Protein AF-A0A6J5KJZ9-F1 (afdb_monomer_lite)

Sequence (125 aa):
MSGTRITDQQVRLYMNKRKHHPQEVAAAKAGISVRSARRIERDATLPSQKPRRSWRTRPDPFADVWDSEIVPLLRNAPHLMGITILRKLQEDHPERYPDSMRRTLERRIHQWRALEGPSQEIFFP

Secondary structure (DSSP, 8-state):
-PPPPPPHHHHHHHHHHHTTS-HHHHHHHTT--HHHHHHHHH----GGGSPP--S-SS--TTHHHIIIIIHHHHHH-TT--HHHHHHHHHHHSTTTS-GGGHHHHHHHHHHHHHHHSPPPP----

pLDDT: mean 89.51, std 10.08, range [44.28, 97.56]

Structure (mmCIF, N/CA/C/O backbone):
data_AF-A0A6J5KJZ9-F1
#
_entry.id   AF-A0A6J5KJZ9-F1
#
loop_
_atom_site.group_PDB
_atom_site.id
_atom_site.type_symbol
_atom_site.label_atom_id
_atom_site.label_alt_id
_atom_site.label_comp_id
_atom_site.label_asym_id
_atom_site.label_entity_id
_atom_site.label_seq_id
_atom_site.pdbx_PDB_ins_code
_atom_site.Cartn_x
_atom_site.Cartn_y
_atom_site.Cartn_z
_atom_site.occupancy
_atom_site.B_iso_or_equiv
_atom_site.auth_seq_id
_atom_site.auth_comp_id
_atom_site.auth_asym_id
_atom_site.auth_atom_id
_atom_site.pdbx_PDB_model_num
ATOM 1 N N . MET A 1 1 ? 18.890 2.370 -3.490 1.00 44.28 1 MET A N 1
ATOM 2 C CA . MET A 1 1 ? 17.773 3.082 -4.153 1.00 44.28 1 MET A CA 1
ATOM 3 C C . MET A 1 1 ? 17.154 2.162 -5.195 1.00 44.28 1 MET A C 1
ATOM 5 O O . MET A 1 1 ? 17.907 1.514 -5.913 1.00 44.28 1 MET A O 1
ATOM 9 N N . SER A 1 2 ? 15.825 2.028 -5.256 1.00 55.50 2 SER A N 1
ATOM 10 C CA . SER A 1 2 ? 15.180 1.256 -6.328 1.00 55.50 2 SER A CA 1
ATOM 11 C C . SER A 1 2 ? 15.375 1.982 -7.656 1.00 55.50 2 SER A C 1
ATOM 13 O O . SER A 1 2 ? 14.995 3.144 -7.769 1.00 55.50 2 SER A O 1
ATOM 15 N N . GLY A 1 3 ? 15.973 1.308 -8.639 1.00 66.56 3 GLY A N 1
ATOM 16 C CA . GLY A 1 3 ? 16.155 1.863 -9.980 1.00 66.56 3 GLY A CA 1
ATOM 17 C C . GLY A 1 3 ? 14.823 2.141 -10.681 1.00 66.56 3 GLY A C 1
ATOM 18 O O . GLY A 1 3 ? 13.801 1.521 -10.367 1.00 66.56 3 GLY A O 1
ATOM 19 N N . THR A 1 4 ? 14.848 3.060 -11.646 1.00 79.62 4 THR A N 1
ATOM 20 C CA . THR A 1 4 ? 13.708 3.383 -12.512 1.00 79.62 4 THR A CA 1
ATOM 21 C C . THR A 1 4 ? 13.159 2.118 -13.173 1.00 79.62 4 THR A C 1
ATOM 23 O O . THR A 1 4 ? 13.918 1.237 -13.591 1.00 79.62 4 THR A O 1
ATOM 26 N N . ARG A 1 5 ? 11.827 1.997 -13.254 1.00 86.69 5 ARG A N 1
ATOM 27 C CA . ARG A 1 5 ? 11.191 0.858 -13.929 1.00 86.69 5 ARG A CA 1
ATOM 28 C C . ARG A 1 5 ? 11.540 0.865 -15.414 1.00 86.69 5 ARG A C 1
ATOM 30 O O . ARG A 1 5 ? 11.510 1.911 -16.050 1.00 86.69 5 ARG A O 1
ATOM 37 N N . ILE A 1 6 ? 11.800 -0.324 -15.953 1.00 91.06 6 ILE A N 1
ATOM 38 C CA . ILE A 1 6 ? 12.041 -0.508 -17.385 1.00 91.06 6 ILE A CA 1
ATOM 39 C C . ILE A 1 6 ? 10.737 -0.283 -18.142 1.00 91.06 6 ILE A C 1
ATOM 41 O O . ILE A 1 6 ? 9.715 -0.880 -17.797 1.00 91.06 6 ILE A O 1
ATOM 45 N N . THR A 1 7 ? 10.790 0.559 -19.168 1.00 94.00 7 THR A N 1
ATOM 46 C CA . THR A 1 7 ? 9.640 0.885 -20.014 1.00 94.00 7 THR A CA 1
ATOM 47 C C . THR A 1 7 ? 9.557 -0.027 -21.235 1.00 94.00 7 THR A C 1
ATOM 49 O O . THR A 1 7 ? 10.550 -0.611 -21.675 1.00 94.00 7 THR A O 1
ATOM 52 N N . ASP A 1 8 ? 8.377 -0.107 -21.846 1.00 94.75 8 ASP A N 1
ATOM 53 C CA . ASP A 1 8 ? 8.180 -0.811 -23.117 1.00 94.75 8 ASP A CA 1
ATOM 54 C C . ASP A 1 8 ? 9.109 -0.296 -24.219 1.00 94.75 8 ASP A C 1
ATOM 56 O O . ASP A 1 8 ? 9.626 -1.076 -25.018 1.00 94.75 8 ASP A O 1
ATOM 60 N N . GLN A 1 9 ? 9.350 1.018 -24.252 1.00 95.31 9 GLN A N 1
ATOM 61 C CA . GLN A 1 9 ? 10.252 1.641 -25.215 1.00 95.31 9 GLN A CA 1
ATOM 62 C C . GLN A 1 9 ? 11.680 1.119 -25.049 1.00 95.31 9 GLN A C 1
ATOM 64 O O . GLN A 1 9 ? 12.312 0.763 -26.043 1.00 95.31 9 GLN A O 1
ATOM 69 N N . GLN A 1 10 ? 12.173 1.017 -23.811 1.00 95.31 10 GLN A N 1
ATOM 70 C CA . GLN A 1 10 ? 13.498 0.461 -23.535 1.00 95.31 10 GLN A CA 1
ATOM 71 C C . GLN A 1 10 ? 13.588 -1.010 -23.948 1.00 95.31 10 GLN A C 1
ATOM 73 O O . GLN A 1 10 ? 14.596 -1.417 -24.521 1.00 95.31 10 GLN A O 1
ATOM 78 N N . VAL A 1 11 ? 12.529 -1.798 -23.731 1.00 95.94 11 VAL A N 1
ATOM 79 C CA . VAL A 1 11 ? 12.480 -3.198 -24.182 1.00 95.94 11 VAL A CA 1
ATOM 80 C C . VAL A 1 11 ? 12.524 -3.294 -25.706 1.00 95.94 11 VAL A C 1
ATOM 82 O O . VAL A 1 11 ? 13.334 -4.044 -26.247 1.00 95.94 11 VAL A O 1
ATOM 85 N N . ARG A 1 12 ? 11.715 -2.506 -26.422 1.00 95.88 12 ARG A N 1
ATOM 86 C CA . ARG A 1 12 ? 11.711 -2.489 -27.896 1.00 95.88 12 ARG A CA 1
ATOM 87 C C . ARG A 1 12 ? 13.056 -2.035 -28.461 1.00 95.88 12 ARG A C 1
ATOM 89 O O . ARG A 1 12 ? 13.574 -2.662 -29.385 1.00 95.88 12 ARG A O 1
ATOM 96 N N . LEU A 1 13 ? 13.638 -0.982 -27.886 1.00 96.62 13 LEU A N 1
ATOM 97 C CA . LEU A 1 13 ? 14.959 -0.481 -28.261 1.00 96.62 13 LEU A CA 1
ATOM 98 C C . LEU A 1 13 ? 16.032 -1.552 -28.043 1.00 96.62 13 LEU A C 1
ATOM 100 O O . LEU A 1 13 ? 16.825 -1.815 -28.945 1.00 96.62 13 LEU A O 1
ATOM 104 N N . TYR A 1 14 ? 16.019 -2.214 -26.885 1.00 96.62 14 TYR A N 1
ATOM 105 C CA . TYR A 1 14 ? 16.917 -3.323 -26.586 1.00 96.62 14 TYR A CA 1
ATOM 106 C C . TYR A 1 14 ? 16.783 -4.456 -27.611 1.00 96.62 14 TYR A C 1
ATOM 108 O O . TYR A 1 14 ? 17.787 -4.852 -28.199 1.00 96.62 14 TYR A O 1
ATOM 116 N N . MET A 1 15 ? 15.560 -4.921 -27.893 1.00 95.38 15 MET A N 1
ATOM 117 C CA . MET A 1 15 ? 15.319 -5.992 -28.868 1.00 95.38 15 MET A CA 1
ATOM 118 C C . MET A 1 15 ? 15.790 -5.614 -30.276 1.00 95.38 15 MET A C 1
ATOM 120 O O . MET A 1 15 ? 16.343 -6.451 -30.986 1.00 95.38 15 MET A O 1
ATOM 124 N N . ASN A 1 16 ? 15.632 -4.350 -30.680 1.00 96.19 16 ASN A N 1
ATOM 125 C CA . ASN A 1 16 ? 16.166 -3.855 -31.948 1.00 96.19 16 ASN A CA 1
ATOM 126 C C . ASN A 1 16 ? 17.705 -3.889 -31.972 1.00 96.19 16 ASN A C 1
ATOM 128 O O . ASN A 1 16 ? 18.292 -4.427 -32.909 1.00 96.19 16 ASN A O 1
ATOM 132 N N . LYS A 1 17 ? 18.368 -3.374 -30.927 1.00 97.12 17 LYS A N 1
ATOM 133 C CA . LYS A 1 17 ? 19.838 -3.354 -30.842 1.00 97.12 17 LYS A CA 1
ATOM 134 C C . LYS A 1 17 ? 20.440 -4.750 -30.711 1.00 97.12 17 LYS A C 1
ATOM 136 O O . LYS A 1 17 ? 21.515 -4.997 -31.255 1.00 97.12 17 LYS A O 1
ATOM 141 N N . ARG A 1 18 ? 19.748 -5.673 -30.042 1.00 96.19 18 ARG A N 1
ATOM 142 C CA . ARG A 1 18 ? 20.212 -7.042 -29.797 1.00 96.19 18 ARG A CA 1
ATOM 143 C C . ARG A 1 18 ? 20.410 -7.861 -31.077 1.00 96.19 18 ARG A C 1
ATOM 145 O O . ARG A 1 18 ? 21.227 -8.779 -31.060 1.00 96.19 18 ARG A O 1
ATOM 152 N N . LYS A 1 19 ? 19.737 -7.497 -32.179 1.00 95.81 19 LYS A N 1
ATOM 153 C CA . LYS A 1 19 ? 19.902 -8.116 -33.510 1.00 95.81 19 LYS A CA 1
ATOM 154 C C . LYS A 1 19 ? 21.306 -7.947 -34.098 1.00 95.81 19 LYS A C 1
ATOM 156 O O . LYS A 1 19 ? 21.739 -8.790 -34.871 1.00 95.81 19 LYS A O 1
ATOM 161 N N . HIS A 1 20 ? 22.002 -6.868 -33.738 1.00 96.44 20 HIS A N 1
ATOM 162 C CA . HIS A 1 20 ? 23.276 -6.479 -34.359 1.00 96.44 20 HIS A CA 1
ATOM 163 C C . HIS A 1 20 ? 24.416 -6.298 -33.349 1.00 96.44 20 HIS A C 1
ATOM 165 O O . HIS A 1 20 ? 25.547 -6.008 -33.733 1.00 96.44 20 HIS A O 1
ATOM 171 N N . HIS A 1 21 ? 24.131 -6.421 -32.051 1.00 96.62 21 HIS A N 1
ATOM 172 C CA . HIS A 1 21 ? 25.091 -6.152 -30.987 1.00 96.62 21 HIS A CA 1
ATOM 173 C C . HIS A 1 21 ? 25.062 -7.238 -29.907 1.00 96.62 21 HIS A C 1
ATOM 175 O O . HIS A 1 21 ? 24.00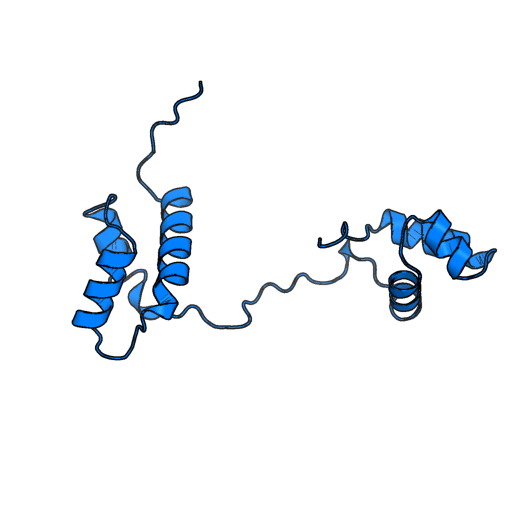0 -7.821 -29.649 1.00 96.62 21 HIS A O 1
ATOM 181 N N . PRO A 1 22 ? 26.200 -7.476 -29.224 1.00 97.12 22 PRO A N 1
ATOM 182 C CA . PRO A 1 22 ? 26.229 -8.346 -28.058 1.00 97.12 22 PRO A CA 1
ATOM 183 C C . PRO A 1 22 ? 25.332 -7.786 -26.948 1.00 97.12 22 PRO A C 1
ATOM 185 O O . PRO A 1 22 ? 25.062 -6.583 -26.881 1.00 97.12 22 PRO A O 1
ATOM 188 N N . GLN A 1 23 ? 24.871 -8.675 -26.066 1.00 96.12 23 GLN A N 1
ATOM 189 C CA . GLN A 1 23 ? 23.888 -8.366 -25.024 1.00 96.12 23 GLN A CA 1
ATOM 190 C C . GLN A 1 23 ? 24.280 -7.151 -24.175 1.00 96.12 23 GLN A C 1
ATOM 192 O O . GLN A 1 23 ? 23.431 -6.303 -23.910 1.00 96.12 23 GLN A O 1
ATOM 197 N N . GLU A 1 24 ? 25.548 -7.050 -23.774 1.00 97.25 24 GLU A N 1
ATOM 198 C CA . GLU A 1 24 ? 26.045 -5.964 -22.923 1.00 97.25 24 GLU A CA 1
ATOM 199 C C . GLU A 1 24 ? 25.944 -4.602 -23.613 1.00 97.25 24 GLU A C 1
ATOM 201 O O . GLU A 1 24 ? 25.399 -3.652 -23.051 1.00 97.25 24 GLU A O 1
ATOM 206 N N . VAL A 1 25 ? 26.368 -4.534 -24.878 1.00 97.44 25 VAL A N 1
ATOM 207 C CA . VAL A 1 25 ? 26.309 -3.316 -25.695 1.00 97.44 25 VAL A CA 1
ATOM 208 C C . VAL A 1 25 ? 24.861 -2.931 -25.995 1.00 97.44 25 VAL A C 1
ATOM 210 O O . VAL A 1 25 ? 24.503 -1.757 -25.918 1.00 97.44 25 VAL A O 1
ATOM 213 N N . ALA A 1 26 ? 24.002 -3.901 -26.313 1.00 97.56 26 ALA A N 1
ATOM 214 C CA . ALA A 1 26 ? 22.582 -3.646 -26.546 1.00 97.56 26 ALA A CA 1
ATOM 215 C C . ALA A 1 26 ? 21.871 -3.142 -25.277 1.00 97.56 26 ALA A C 1
ATOM 217 O O . ALA A 1 26 ? 21.059 -2.220 -25.358 1.00 97.56 26 ALA A O 1
ATOM 218 N N . ALA A 1 27 ? 22.194 -3.712 -24.112 1.00 96.44 27 ALA A N 1
ATOM 219 C CA . ALA A 1 27 ? 21.644 -3.306 -22.821 1.00 96.44 27 ALA A CA 1
ATOM 220 C C . ALA A 1 27 ? 22.065 -1.875 -22.455 1.00 96.44 27 ALA A C 1
ATOM 222 O O . ALA A 1 27 ? 21.208 -1.048 -22.139 1.00 96.44 27 ALA A O 1
ATOM 223 N N . ALA A 1 28 ? 23.358 -1.560 -22.597 1.00 96.44 28 ALA A N 1
ATOM 224 C CA . ALA A 1 28 ? 23.887 -0.218 -22.371 1.00 96.44 28 ALA A CA 1
ATOM 225 C C . ALA A 1 28 ? 23.221 0.821 -23.290 1.00 96.44 28 ALA A C 1
ATOM 227 O O . ALA A 1 28 ? 22.737 1.844 -22.811 1.00 96.44 28 ALA A O 1
ATOM 228 N N . LYS A 1 29 ? 23.093 0.521 -24.592 1.00 96.50 29 LYS A N 1
ATOM 229 C CA . LYS A 1 29 ? 22.412 1.396 -25.569 1.00 96.50 29 LYS A CA 1
ATOM 230 C C . LYS A 1 29 ? 20.928 1.620 -25.263 1.00 96.50 29 LYS A C 1
ATOM 232 O O . LYS A 1 29 ? 20.381 2.641 -25.664 1.00 96.50 29 LYS A O 1
ATOM 237 N N . ALA A 1 30 ? 20.273 0.677 -24.590 1.00 95.19 30 ALA A N 1
ATOM 238 C CA . ALA A 1 30 ? 18.872 0.786 -24.189 1.00 95.19 30 ALA A CA 1
ATOM 239 C C . ALA A 1 30 ? 18.679 1.358 -22.770 1.00 95.19 30 ALA A C 1
ATOM 241 O O . ALA A 1 30 ? 17.544 1.476 -22.304 1.00 95.19 30 ALA A O 1
ATOM 242 N N . GLY A 1 31 ? 19.767 1.712 -22.074 1.00 94.62 31 GLY A N 1
ATOM 243 C CA . GLY A 1 31 ? 19.714 2.244 -20.713 1.00 94.62 31 GLY A CA 1
ATOM 244 C C . GLY A 1 31 ? 19.201 1.231 -19.686 1.00 94.62 31 GLY A C 1
ATOM 245 O O . GLY A 1 31 ? 18.521 1.611 -18.734 1.00 94.62 31 GLY A O 1
ATOM 246 N N . ILE A 1 32 ? 19.478 -0.061 -19.887 1.00 94.19 32 ILE A N 1
ATOM 247 C CA . ILE A 1 32 ? 19.085 -1.138 -18.969 1.00 94.19 32 ILE A CA 1
ATOM 248 C C . ILE A 1 32 ? 20.301 -1.949 -18.519 1.00 94.19 32 ILE A C 1
ATOM 250 O O . ILE A 1 32 ? 21.308 -2.047 -19.216 1.00 94.19 32 ILE A O 1
ATOM 254 N N . SER A 1 33 ? 20.207 -2.582 -17.349 1.00 94.31 33 SER A N 1
ATOM 255 C CA . SER A 1 33 ? 21.272 -3.467 -16.873 1.00 94.31 33 SER A CA 1
ATOM 256 C C . SER A 1 33 ? 21.317 -4.776 -17.666 1.00 94.31 33 SER 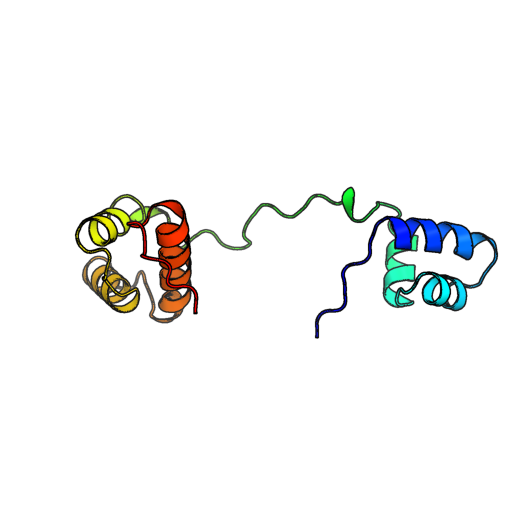A C 1
ATOM 258 O O . SER A 1 33 ? 20.284 -5.297 -18.098 1.00 94.31 33 SER A O 1
ATOM 260 N N . VAL A 1 34 ? 22.507 -5.376 -17.770 1.00 95.56 34 VAL A N 1
ATOM 261 C CA . VAL A 1 34 ? 22.704 -6.696 -18.400 1.00 95.56 34 VAL A CA 1
ATOM 262 C C . VAL A 1 34 ? 21.823 -7.766 -17.738 1.00 95.56 34 VAL A C 1
ATOM 264 O O . VAL A 1 34 ? 21.248 -8.622 -18.406 1.00 95.56 34 VAL A O 1
ATOM 267 N N . ARG A 1 35 ? 21.625 -7.686 -16.414 1.00 94.31 35 ARG A N 1
ATOM 268 C CA . ARG A 1 35 ? 20.714 -8.578 -15.676 1.00 94.31 35 ARG A CA 1
ATOM 269 C C . ARG A 1 35 ? 19.273 -8.476 -16.177 1.00 94.31 35 ARG A C 1
ATOM 271 O O . ARG A 1 35 ? 18.596 -9.494 -16.305 1.00 94.31 35 ARG A O 1
ATOM 278 N N . SER A 1 36 ? 18.793 -7.263 -16.430 1.00 92.88 36 SER A N 1
ATOM 279 C CA . SER A 1 36 ? 17.449 -7.040 -16.957 1.00 92.88 36 SER A CA 1
ATOM 280 C C . SER A 1 36 ? 17.328 -7.453 -18.420 1.00 92.88 36 SER A C 1
ATOM 282 O O . SER A 1 36 ? 16.328 -8.068 -18.772 1.00 92.88 36 SER A O 1
ATOM 284 N N . ALA A 1 37 ? 18.358 -7.211 -19.232 1.00 94.25 37 ALA A N 1
ATOM 285 C CA . ALA A 1 37 ? 18.452 -7.710 -20.603 1.00 94.25 37 ALA A CA 1
ATOM 286 C C . ALA A 1 37 ? 18.296 -9.243 -20.668 1.00 94.25 37 ALA A C 1
ATOM 288 O O . ALA A 1 37 ? 17.435 -9.739 -21.387 1.00 94.25 37 ALA A O 1
ATOM 289 N N . ARG A 1 38 ? 18.999 -9.996 -19.806 1.00 95.00 38 ARG A N 1
ATOM 290 C CA . ARG A 1 38 ? 18.822 -11.461 -19.683 1.00 95.00 38 ARG A CA 1
ATOM 291 C C . ARG A 1 38 ? 17.394 -11.872 -19.316 1.00 95.00 38 ARG A C 1
ATOM 293 O O . ARG A 1 38 ? 16.923 -12.914 -19.756 1.00 95.00 38 ARG A O 1
ATOM 300 N N . ARG A 1 39 ? 16.700 -11.089 -18.481 1.00 93.38 39 ARG A N 1
ATOM 301 C CA . ARG A 1 39 ? 15.290 -11.353 -18.137 1.00 93.38 39 ARG A CA 1
ATOM 302 C C . ARG A 1 39 ? 14.362 -11.091 -19.322 1.00 93.38 39 ARG A C 1
ATOM 304 O O . ARG A 1 39 ? 13.436 -11.863 -19.510 1.00 93.38 39 ARG A O 1
ATOM 311 N N . ILE A 1 40 ? 14.624 -10.034 -20.088 1.00 93.81 40 ILE A N 1
ATOM 312 C CA . ILE A 1 40 ? 13.871 -9.672 -21.295 1.00 93.81 40 ILE A CA 1
ATOM 313 C C . ILE A 1 40 ? 14.056 -10.725 -22.399 1.00 93.81 40 ILE A C 1
ATOM 315 O O . ILE A 1 40 ? 13.100 -11.058 -23.085 1.00 93.81 40 ILE A O 1
ATOM 319 N N . GLU A 1 41 ? 1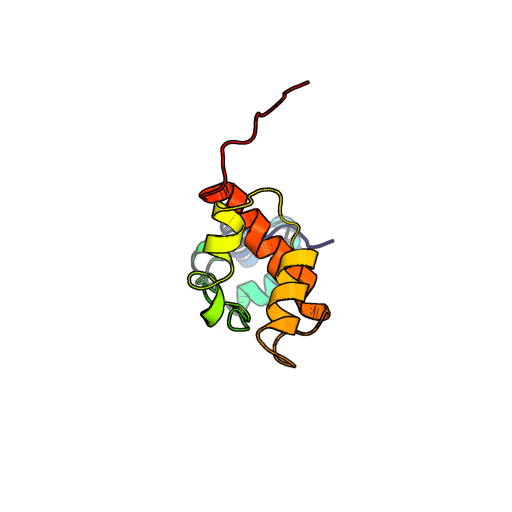5.255 -11.292 -22.557 1.00 93.31 41 GLU A N 1
ATOM 320 C CA . GLU A 1 41 ? 15.488 -12.378 -23.525 1.00 93.31 41 GLU A CA 1
ATOM 321 C C . GLU A 1 41 ? 14.736 -13.669 -23.163 1.00 93.31 41 GLU A C 1
ATOM 323 O O . GLU A 1 41 ? 14.277 -14.376 -24.053 1.00 93.31 41 GLU A O 1
ATOM 328 N N . ARG A 1 42 ? 14.592 -13.981 -21.866 1.00 93.06 42 ARG A N 1
ATOM 329 C CA . ARG A 1 42 ? 13.835 -15.160 -21.399 1.00 93.06 42 ARG A CA 1
ATOM 330 C C . ARG A 1 42 ? 12.323 -14.979 -21.479 1.00 93.06 42 ARG A C 1
ATOM 332 O O . ARG A 1 42 ? 11.598 -15.964 -21.537 1.00 93.06 42 ARG A O 1
ATOM 339 N N . ASP A 1 43 ? 11.861 -13.738 -21.409 1.00 87.94 43 ASP A N 1
ATOM 340 C CA . ASP A 1 43 ? 10.451 -13.380 -21.381 1.00 87.94 43 ASP A CA 1
ATOM 341 C C . ASP A 1 43 ? 10.251 -12.071 -22.150 1.00 87.94 43 ASP A C 1
ATOM 343 O O . ASP A 1 43 ? 10.483 -10.974 -21.631 1.00 87.94 43 ASP A O 1
ATOM 347 N N . ALA A 1 44 ? 9.813 -12.218 -23.401 1.00 80.50 44 ALA A N 1
ATOM 348 C CA . ALA A 1 44 ? 9.626 -11.122 -24.342 1.00 80.50 44 ALA A CA 1
ATOM 349 C C . ALA A 1 44 ? 8.350 -10.297 -24.087 1.00 80.50 44 ALA A C 1
ATOM 351 O O . ALA A 1 44 ? 8.073 -9.362 -24.842 1.00 80.50 44 ALA A O 1
ATOM 352 N N . THR A 1 45 ? 7.565 -10.614 -23.050 1.00 89.25 45 THR A N 1
ATOM 353 C CA . THR A 1 45 ? 6.374 -9.825 -22.715 1.00 89.25 45 THR A CA 1
ATOM 354 C C . THR A 1 45 ? 6.763 -8.423 -22.252 1.00 89.25 45 THR A C 1
ATOM 356 O O . THR A 1 45 ? 7.660 -8.227 -21.418 1.00 89.25 45 THR A O 1
ATOM 359 N N . LEU A 1 46 ? 6.084 -7.415 -22.805 1.00 90.94 46 LEU A N 1
ATOM 360 C CA . LEU A 1 46 ? 6.368 -6.027 -22.466 1.00 90.94 46 LEU A CA 1
ATOM 361 C C . LEU A 1 46 ? 5.978 -5.738 -21.007 1.00 90.94 46 LEU A C 1
ATOM 363 O O . LEU A 1 46 ? 4.990 -6.288 -20.514 1.00 90.94 46 LEU A O 1
ATOM 367 N N . PRO A 1 47 ? 6.709 -4.856 -20.301 1.00 89.81 47 PRO A N 1
ATOM 368 C CA . PRO A 1 47 ? 6.368 -4.445 -18.944 1.00 89.81 47 PRO A CA 1
ATOM 369 C C . PRO A 1 47 ? 4.908 -4.007 -18.768 1.00 89.81 47 PRO A C 1
ATOM 371 O O . PRO A 1 47 ? 4.317 -4.331 -17.740 1.00 89.81 47 PRO A O 1
ATOM 374 N N . SER A 1 48 ? 4.316 -3.320 -19.752 1.00 89.25 48 SER A N 1
ATOM 375 C CA . SER A 1 48 ? 2.900 -2.913 -19.730 1.00 89.25 48 SER A CA 1
ATOM 376 C C . SER A 1 48 ? 1.904 -4.072 -19.840 1.00 89.25 48 SER A C 1
ATOM 378 O O . SER A 1 48 ? 0.792 -3.971 -19.329 1.00 89.25 48 SER A O 1
ATOM 380 N N . GLN A 1 49 ? 2.299 -5.174 -20.480 1.00 90.38 49 GLN A N 1
ATOM 381 C CA . GLN A 1 49 ? 1.461 -6.354 -20.706 1.00 90.38 49 GLN A CA 1
ATOM 382 C C . GLN A 1 49 ? 1.477 -7.309 -19.511 1.00 90.38 49 GLN A C 1
ATOM 384 O O . GLN A 1 49 ? 0.652 -8.217 -19.425 1.00 90.38 49 GLN A O 1
ATOM 389 N N . LYS A 1 50 ? 2.413 -7.122 -18.576 1.00 86.38 50 LYS A N 1
ATOM 390 C CA . LYS A 1 50 ? 2.490 -7.942 -17.370 1.00 86.38 50 LYS A CA 1
ATOM 391 C C . LYS A 1 50 ? 1.357 -7.548 -16.424 1.00 86.38 50 LYS A C 1
ATOM 393 O O . LYS A 1 50 ? 1.307 -6.386 -16.007 1.00 86.38 50 LYS A O 1
ATOM 398 N N . PRO A 1 51 ? 0.472 -8.490 -16.043 1.00 81.94 51 PRO A N 1
ATOM 399 C CA . PRO A 1 51 ? -0.626 -8.178 -15.147 1.00 81.94 51 PRO A CA 1
ATOM 400 C C . PRO A 1 51 ? -0.061 -7.637 -13.837 1.00 81.94 51 PRO A C 1
ATOM 402 O O . PRO A 1 51 ? 0.833 -8.220 -13.215 1.00 81.94 51 PRO A O 1
ATOM 405 N N . ARG A 1 52 ? -0.572 -6.480 -13.417 1.00 78.88 52 ARG A N 1
ATOM 406 C CA . ARG A 1 52 ? -0.220 -5.924 -12.114 1.00 78.88 52 ARG A CA 1
ATOM 407 C C . ARG A 1 52 ? -0.852 -6.815 -11.058 1.00 78.88 52 ARG A C 1
ATOM 409 O O . ARG A 1 52 ? -2.048 -7.086 -11.110 1.00 78.88 52 ARG A O 1
ATOM 416 N N . ARG A 1 53 ? -0.052 -7.240 -10.082 1.00 79.06 53 ARG A N 1
ATOM 417 C CA . ARG A 1 53 ? -0.568 -7.944 -8.909 1.00 79.06 53 ARG A CA 1
ATOM 418 C C . ARG A 1 53 ? -1.584 -7.035 -8.216 1.00 79.06 53 ARG A C 1
ATOM 420 O O . ARG A 1 53 ? -1.203 -5.999 -7.675 1.00 79.06 53 ARG A O 1
ATOM 427 N N . SER A 1 54 ? -2.858 -7.403 -8.290 1.00 76.31 54 SER A N 1
ATOM 428 C CA . SER A 1 54 ? -3.966 -6.662 -7.679 1.00 76.31 54 SER A CA 1
ATOM 429 C C . SER A 1 54 ? -4.192 -7.068 -6.223 1.00 76.31 54 SER A C 1
ATOM 431 O O . SER A 1 54 ? -4.712 -6.282 -5.437 1.00 76.31 54 SER A O 1
ATOM 433 N N . TRP A 1 55 ? -3.770 -8.275 -5.840 1.00 76.75 55 TRP A N 1
ATOM 434 C CA . TRP A 1 55 ? -4.005 -8.809 -4.505 1.00 76.75 55 TRP A CA 1
ATOM 435 C C . TRP A 1 55 ? -2.893 -8.444 -3.522 1.00 76.75 55 TRP A C 1
ATOM 437 O O . TRP A 1 55 ? -1.697 -8.484 -3.835 1.00 76.75 55 TRP A O 1
ATOM 447 N N . ARG A 1 56 ? -3.294 -8.149 -2.282 1.00 71.94 56 ARG A N 1
ATOM 448 C CA . ARG A 1 56 ? -2.371 -8.091 -1.147 1.00 71.94 56 ARG A CA 1
ATOM 449 C C . ARG A 1 56 ? -1.866 -9.497 -0.830 1.00 71.94 56 ARG A C 1
ATOM 451 O O . ARG A 1 56 ? -2.587 -10.478 -0.961 1.00 71.94 56 ARG A O 1
ATOM 458 N N . THR A 1 57 ? -0.621 -9.597 -0.372 1.00 80.50 57 THR A N 1
ATOM 459 C CA . THR A 1 57 ? -0.063 -10.878 0.098 1.00 80.50 57 THR A CA 1
ATOM 460 C C . THR A 1 57 ? -0.728 -11.355 1.392 1.00 80.50 57 THR A C 1
ATOM 462 O O . THR A 1 57 ? -0.723 -12.548 1.664 1.00 80.50 57 THR A O 1
ATOM 465 N N . ARG A 1 58 ? -1.291 -10.441 2.193 1.00 82.19 58 ARG A N 1
ATOM 466 C CA . ARG A 1 58 ? -2.009 -10.751 3.435 1.00 82.19 58 ARG A CA 1
ATOM 467 C C . ARG A 1 58 ? -3.385 -10.074 3.436 1.00 82.19 58 ARG A C 1
ATOM 469 O O . ARG A 1 58 ? -3.459 -8.935 2.954 1.00 82.19 58 ARG A O 1
ATOM 476 N N . PRO A 1 59 ? -4.432 -10.738 3.961 1.00 86.38 59 PRO A N 1
ATOM 477 C CA . PRO A 1 59 ? -5.733 -10.110 4.166 1.00 86.38 59 PRO A CA 1
ATOM 478 C C . PRO A 1 59 ? -5.602 -8.919 5.121 1.00 86.38 59 PRO A C 1
ATOM 480 O O . PRO A 1 59 ? -4.634 -8.815 5.880 1.00 86.38 59 PRO A O 1
ATOM 483 N N . ASP A 1 60 ? -6.543 -7.982 5.037 1.00 88.81 60 ASP A N 1
ATOM 484 C CA . ASP A 1 60 ? -6.553 -6.832 5.935 1.00 88.81 60 ASP A CA 1
ATOM 485 C C . ASP A 1 60 ? -6.950 -7.283 7.350 1.00 88.81 60 ASP A C 1
ATOM 487 O O . ASP A 1 60 ? -8.048 -7.816 7.508 1.00 88.81 60 ASP A O 1
ATOM 491 N N . PRO A 1 61 ? -6.097 -7.085 8.372 1.00 91.81 61 PRO A N 1
ATOM 492 C CA . PRO A 1 61 ? -6.384 -7.562 9.724 1.00 91.81 61 PRO A CA 1
ATOM 493 C C . PRO A 1 61 ? -7.589 -6.867 10.369 1.00 91.81 61 PRO A C 1
ATOM 495 O O . PRO A 1 61 ? -8.141 -7.395 11.324 1.00 91.81 61 PRO A O 1
ATOM 498 N N . PHE A 1 62 ? -8.005 -5.705 9.856 1.00 94.88 62 PHE A N 1
ATOM 499 C CA . PHE A 1 62 ? -9.134 -4.943 10.388 1.00 94.88 62 PHE A CA 1
ATOM 500 C C . PHE A 1 62 ? -10.396 -5.080 9.535 1.00 94.88 62 PHE A C 1
ATOM 502 O O . PHE A 1 62 ? -11.303 -4.278 9.699 1.00 94.88 62 PHE A O 1
ATOM 509 N N . ALA A 1 63 ? -10.444 -5.992 8.556 1.00 93.25 63 ALA A N 1
ATOM 510 C CA . ALA A 1 63 ? -11.578 -6.100 7.631 1.00 93.25 63 ALA A CA 1
ATOM 511 C C . ALA A 1 63 ? -12.921 -6.252 8.364 1.00 93.25 63 ALA A C 1
ATOM 513 O O . ALA A 1 63 ? -13.834 -5.477 8.098 1.00 93.25 63 ALA A O 1
ATOM 514 N N . ASP A 1 64 ? -12.987 -7.168 9.329 1.00 93.88 64 ASP A N 1
ATOM 515 C CA . ASP A 1 64 ? -14.228 -7.540 10.023 1.00 93.88 64 ASP A CA 1
ATOM 516 C C . ASP A 1 64 ? -14.786 -6.430 10.929 1.00 93.88 64 ASP A C 1
ATOM 518 O O . ASP A 1 64 ? -15.989 -6.368 11.166 1.00 93.88 64 ASP A O 1
ATOM 522 N N . VAL A 1 65 ? -13.912 -5.554 11.435 1.00 95.50 65 VAL A N 1
ATOM 523 C CA . VAL A 1 65 ? -14.258 -4.486 12.394 1.00 95.50 65 VAL A CA 1
ATOM 524 C C . VAL A 1 65 ? -14.258 -3.092 11.764 1.00 95.50 65 VAL A C 1
ATOM 526 O O . VAL A 1 65 ? -14.514 -2.092 12.434 1.00 95.50 65 VAL A O 1
ATOM 529 N N . TRP A 1 66 ? -13.925 -2.987 10.472 1.00 95.88 66 TRP A N 1
ATOM 530 C CA . TRP A 1 66 ? -13.717 -1.691 9.832 1.00 95.88 66 TRP A CA 1
ATOM 531 C C . TRP A 1 66 ? -15.000 -0.871 9.779 1.00 95.88 66 TRP A C 1
ATOM 533 O O . TRP A 1 66 ? -15.061 0.217 10.346 1.00 95.88 66 TRP A O 1
ATOM 543 N N . ASP A 1 67 ? -16.020 -1.400 9.110 1.00 94.81 67 ASP A N 1
ATOM 544 C CA . ASP A 1 67 ? -17.272 -0.682 8.878 1.00 94.81 67 ASP A CA 1
ATOM 545 C C . ASP A 1 67 ? -18.193 -0.714 10.105 1.00 94.81 67 ASP A C 1
ATOM 547 O O . ASP A 1 67 ? -18.967 0.216 10.317 1.00 94.81 67 ASP A O 1
ATOM 551 N N . SER A 1 68 ? -18.080 -1.756 10.932 1.00 95.44 68 SER A N 1
ATOM 552 C CA . SER A 1 68 ? -18.905 -1.968 12.125 1.00 95.44 68 SER A CA 1
ATOM 553 C C . SER A 1 68 ? -18.440 -1.170 13.345 1.00 95.44 68 SER A C 1
ATOM 555 O O . SER A 1 68 ? -19.281 -0.700 14.105 1.00 95.44 68 SER A O 1
ATOM 557 N N . GLU A 1 69 ? -17.129 -0.987 13.537 1.00 95.12 69 GLU A N 1
ATOM 558 C CA . GLU A 1 69 ? -16.578 -0.386 14.762 1.00 95.12 69 GLU A CA 1
ATOM 559 C C . GLU A 1 69 ? -15.705 0.841 14.470 1.00 95.12 69 GLU A C 1
ATOM 561 O O . GLU A 1 69 ? -15.913 1.914 15.041 1.00 95.12 69 GLU A O 1
ATOM 566 N N . ILE A 1 70 ? -14.743 0.723 13.550 1.00 94.94 70 ILE A N 1
ATOM 567 C CA . ILE A 1 70 ? -13.730 1.766 13.326 1.00 94.94 70 ILE A CA 1
ATOM 568 C C . ILE A 1 70 ? -14.321 2.996 12.624 1.00 94.94 70 ILE A C 1
ATOM 570 O O . ILE A 1 70 ? -14.091 4.127 13.058 1.00 94.94 70 ILE A O 1
ATOM 574 N N . VAL A 1 71 ? -15.075 2.805 11.538 1.00 94.62 71 VAL A N 1
ATOM 575 C CA . VAL A 1 71 ? -15.674 3.906 10.765 1.00 94.62 71 VAL A CA 1
ATOM 576 C C . VAL A 1 71 ? -16.660 4.728 11.609 1.00 94.62 71 VAL A C 1
ATOM 578 O O . VAL A 1 71 ? -16.550 5.956 11.572 1.00 94.62 71 VAL A O 1
ATOM 581 N N . PRO A 1 72 ? -17.572 4.135 12.406 1.00 94.31 72 PRO A N 1
ATOM 582 C CA . PRO A 1 72 ? -18.424 4.898 13.319 1.00 94.31 72 PRO A CA 1
ATOM 583 C C . PRO A 1 72 ? -17.639 5.764 14.310 1.00 94.31 72 PRO A C 1
ATOM 585 O O . PRO A 1 72 ? -17.968 6.938 14.481 1.00 94.31 72 PRO A O 1
ATOM 588 N N . LEU A 1 73 ? -16.559 5.241 14.906 1.00 93.56 73 LEU A N 1
ATOM 589 C CA . LEU A 1 73 ? -15.696 6.022 15.804 1.00 93.56 73 LEU A CA 1
ATOM 590 C C . LEU A 1 73 ? -15.073 7.223 15.085 1.00 93.56 73 LEU A C 1
ATOM 592 O O . LEU A 1 73 ? -15.087 8.334 15.611 1.00 93.56 73 LEU A O 1
ATOM 596 N N . LEU A 1 74 ? -14.567 7.017 13.868 1.00 92.69 74 LEU A N 1
ATOM 597 C CA . LEU A 1 74 ? -13.972 8.083 13.062 1.00 92.69 74 LEU A CA 1
ATOM 598 C C . LEU A 1 74 ? -14.995 9.127 12.604 1.00 92.69 74 LEU A C 1
ATOM 600 O O . LEU A 1 74 ? -14.656 10.303 12.527 1.00 92.69 74 LEU A O 1
ATOM 604 N N . ARG A 1 75 ? -16.234 8.728 12.300 1.00 91.38 75 ARG A N 1
ATOM 605 C CA . ARG A 1 75 ? -17.306 9.668 11.937 1.00 91.38 75 ARG A CA 1
ATOM 606 C C . ARG A 1 75 ? -17.751 10.500 13.138 1.00 91.38 75 ARG A C 1
ATOM 608 O O . ARG A 1 75 ? -17.908 11.708 13.004 1.00 91.38 75 ARG A O 1
ATOM 615 N N . ASN A 1 76 ? -17.903 9.869 14.301 1.00 91.06 76 ASN A N 1
ATOM 616 C CA . ASN A 1 76 ? -18.324 10.545 15.530 1.00 91.06 76 ASN A CA 1
ATOM 617 C C . ASN A 1 76 ? -17.235 11.474 16.083 1.00 91.06 76 ASN A C 1
ATOM 619 O O . ASN A 1 76 ? -17.536 12.555 16.581 1.00 91.06 76 ASN A O 1
ATOM 623 N N . ALA A 1 77 ? -15.966 11.070 15.986 1.00 89.88 77 ALA A N 1
ATOM 624 C CA . ALA A 1 77 ? -14.827 11.854 16.448 1.00 89.88 77 ALA A CA 1
ATOM 625 C C . ALA A 1 77 ? -13.676 11.818 15.418 1.00 89.88 77 ALA A C 1
ATOM 627 O O . ALA A 1 77 ? -12.715 11.055 15.563 1.00 89.88 77 ALA A O 1
ATOM 628 N N . PRO A 1 78 ? -13.717 12.690 14.389 1.00 86.81 78 PRO A N 1
ATOM 629 C CA . PRO A 1 78 ? -12.752 12.680 13.283 1.00 86.81 78 PRO A CA 1
ATOM 630 C C . PRO A 1 78 ? -11.291 12.881 13.688 1.00 86.81 78 PRO A C 1
ATOM 632 O O . PRO A 1 78 ? -10.388 12.422 12.986 1.00 86.81 78 PRO A O 1
ATOM 635 N N . HIS A 1 79 ? -11.053 13.526 14.831 1.00 87.12 79 HIS A N 1
ATOM 636 C CA . HIS A 1 79 ? -9.729 13.813 15.382 1.00 87.12 79 HIS A CA 1
ATOM 637 C C . HIS A 1 79 ? -9.121 12.642 16.176 1.00 87.12 79 HIS A C 1
ATOM 639 O O . HIS A 1 79 ? -7.979 12.747 16.624 1.00 87.12 79 HIS A O 1
ATOM 645 N N . LEU A 1 80 ? -9.833 11.516 16.338 1.00 90.62 80 LEU A N 1
ATOM 646 C CA . LEU A 1 80 ? -9.304 10.348 17.043 1.00 90.62 80 LEU A CA 1
ATOM 647 C C . LEU A 1 80 ? -7.993 9.856 16.423 1.00 90.62 80 LEU A C 1
ATOM 649 O O . LEU A 1 80 ? -7.857 9.687 15.209 1.00 90.62 80 LEU A O 1
ATOM 653 N N . MET A 1 81 ? -7.005 9.597 17.272 1.00 92.56 81 MET A N 1
ATOM 654 C CA . MET A 1 81 ? -5.724 9.061 16.828 1.00 92.56 81 MET A CA 1
ATOM 655 C C . MET A 1 81 ? -5.822 7.548 16.618 1.00 92.56 81 MET A C 1
ATOM 657 O O . MET A 1 81 ? -6.518 6.849 17.355 1.00 92.56 81 MET A O 1
ATOM 661 N N . GLY A 1 82 ? -5.064 7.016 15.655 1.00 92.12 82 GLY A N 1
ATOM 662 C CA . GLY A 1 82 ? -5.040 5.573 15.391 1.00 92.12 82 GLY A CA 1
ATOM 663 C C . GLY A 1 82 ? -4.590 4.741 16.596 1.00 92.12 82 GLY A C 1
ATOM 664 O O . GLY A 1 82 ? -5.070 3.630 16.775 1.00 92.12 82 GLY A O 1
ATOM 665 N N . ILE A 1 83 ? -3.735 5.292 17.467 1.00 95.44 83 ILE A N 1
ATOM 666 C CA . ILE A 1 83 ? -3.353 4.648 18.733 1.00 95.44 83 ILE A CA 1
ATOM 667 C C . ILE A 1 83 ? -4.538 4.491 19.698 1.00 95.44 83 ILE A C 1
ATOM 669 O O . ILE A 1 83 ? -4.667 3.450 20.332 1.00 95.44 83 ILE A O 1
ATOM 673 N N . THR A 1 84 ? -5.421 5.489 19.778 1.00 95.75 84 THR A N 1
ATOM 674 C CA . THR A 1 84 ? -6.612 5.450 20.636 1.00 95.75 84 THR A CA 1
ATOM 675 C C . THR A 1 84 ? -7.596 4.398 20.142 1.00 95.75 84 THR A C 1
ATOM 677 O O . THR A 1 84 ? -8.105 3.612 20.933 1.00 95.75 84 THR A O 1
ATOM 680 N N . ILE A 1 85 ? -7.812 4.338 18.824 1.00 95.81 85 ILE A N 1
ATOM 681 C CA . ILE A 1 85 ? -8.679 3.326 18.209 1.00 95.81 85 ILE A CA 1
ATOM 682 C C . ILE A 1 85 ? -8.094 1.926 18.410 1.00 95.81 85 ILE A C 1
ATOM 684 O O . ILE A 1 85 ? -8.833 1.012 18.755 1.00 95.81 85 ILE A O 1
ATOM 688 N N . LEU A 1 86 ? -6.775 1.751 18.256 1.00 96.44 86 LEU A N 1
ATOM 689 C CA . LEU A 1 86 ? -6.139 0.455 18.504 1.00 96.44 86 LEU A CA 1
ATOM 690 C C . LEU A 1 86 ? -6.337 -0.007 19.948 1.00 96.44 86 LEU A C 1
ATOM 692 O O . LEU A 1 86 ? -6.681 -1.162 20.159 1.00 96.44 86 LEU A O 1
ATOM 696 N N . ARG A 1 87 ? -6.148 0.889 20.923 1.00 96.25 87 ARG A N 1
ATOM 697 C CA . ARG A 1 87 ? -6.347 0.560 22.337 1.00 96.25 87 ARG A CA 1
ATOM 698 C C . ARG A 1 87 ? -7.783 0.131 22.613 1.00 96.25 87 ARG A C 1
ATOM 700 O O . ARG A 1 87 ? -7.990 -0.901 23.234 1.00 96.25 87 ARG A O 1
ATOM 707 N N . LYS A 1 88 ? -8.760 0.868 22.080 1.00 95.25 88 LYS A N 1
ATOM 708 C CA . LYS A 1 88 ? -10.169 0.487 22.197 1.00 95.25 88 LYS A CA 1
ATOM 709 C C . LYS A 1 88 ? -10.437 -0.900 21.596 1.00 95.25 88 LYS A C 1
ATOM 711 O O . LYS A 1 88 ? -11.084 -1.720 22.227 1.00 95.25 88 LYS A O 1
ATOM 716 N N . LEU A 1 89 ? -9.882 -1.196 20.419 1.00 95.69 89 LEU A N 1
ATOM 717 C CA . LEU A 1 89 ? -10.012 -2.523 19.808 1.00 95.69 89 LEU A CA 1
ATOM 718 C C . LEU A 1 89 ? -9.348 -3.631 20.640 1.00 95.69 89 LEU A C 1
ATOM 720 O O . LEU A 1 89 ? -9.836 -4.752 20.636 1.00 95.69 89 LEU A O 1
ATOM 724 N N . GLN A 1 90 ? -8.240 -3.344 21.325 1.00 95.94 90 GLN A N 1
ATOM 725 C CA . GLN A 1 90 ? -7.579 -4.290 22.232 1.00 95.94 90 GLN A CA 1
ATOM 726 C C . GLN A 1 90 ? -8.405 -4.550 23.499 1.00 95.94 90 GLN A C 1
ATOM 728 O O . GLN A 1 90 ? -8.386 -5.666 24.008 1.00 95.94 90 GLN A O 1
ATOM 733 N N . GLU A 1 91 ? -9.117 -3.534 23.991 1.00 95.62 91 GLU A N 1
ATOM 734 C CA . GLU A 1 91 ? -10.054 -3.651 25.113 1.00 95.62 91 GLU A CA 1
ATOM 735 C C . GLU A 1 91 ? -11.300 -4.460 24.716 1.00 95.62 91 GLU A C 1
ATOM 737 O O . GLU A 1 91 ? -11.688 -5.377 25.437 1.00 95.62 91 GLU A O 1
ATOM 742 N N . ASP A 1 92 ? -11.889 -4.165 23.552 1.00 95.06 92 ASP A N 1
ATOM 743 C CA . ASP A 1 92 ? -13.109 -4.821 23.063 1.00 95.06 92 ASP A CA 1
ATOM 744 C C . ASP A 1 92 ? -12.841 -6.249 22.533 1.00 95.06 92 ASP A C 1
ATOM 746 O O . ASP A 1 92 ? -13.694 -7.130 22.646 1.00 9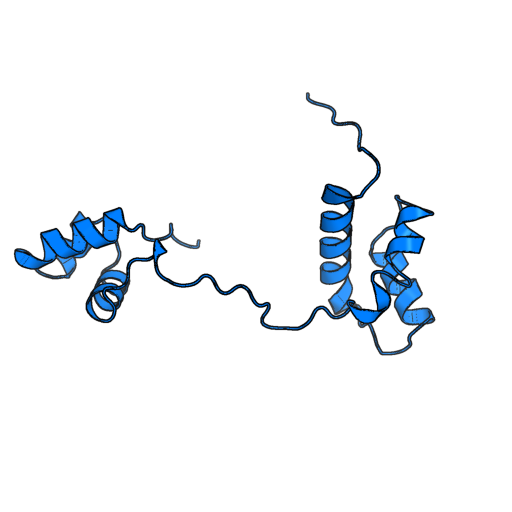5.06 92 ASP A O 1
ATOM 750 N N . HIS A 1 93 ? -11.648 -6.501 21.975 1.00 93.88 93 HIS A N 1
ATOM 751 C CA . HIS A 1 93 ? -11.231 -7.792 21.407 1.00 93.88 93 HIS A CA 1
ATOM 752 C C . HIS A 1 93 ? -9.842 -8.205 21.927 1.00 93.88 93 HIS A C 1
ATOM 754 O O . HIS A 1 93 ? -8.837 -8.058 2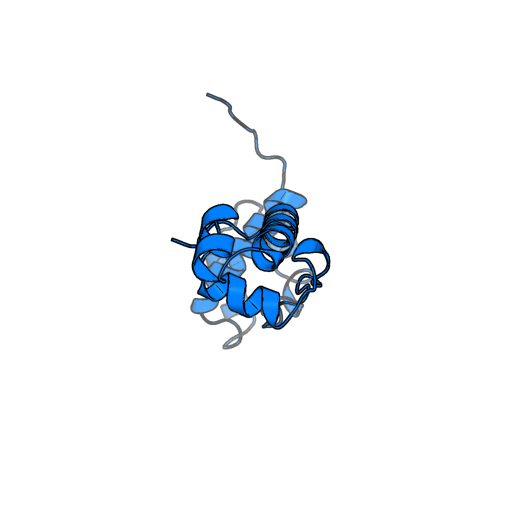1.210 1.00 93.88 93 HIS A O 1
ATOM 760 N N . PRO A 1 94 ? -9.762 -8.750 23.155 1.00 92.25 94 PRO A N 1
ATOM 761 C CA . PRO A 1 94 ? -8.501 -9.177 23.749 1.00 92.25 94 PRO A CA 1
ATOM 762 C C . PRO A 1 94 ? -7.706 -10.119 22.833 1.00 92.25 94 PRO A C 1
ATOM 764 O O . PRO A 1 94 ? -8.268 -10.968 22.145 1.00 92.25 94 PRO A O 1
ATOM 767 N N . GLU A 1 95 ? -6.383 -9.941 22.808 1.00 90.31 95 GLU A N 1
ATOM 768 C CA . GLU A 1 95 ? -5.402 -10.751 22.055 1.00 90.31 95 GLU A CA 1
ATOM 769 C C . GLU A 1 95 ? -5.496 -10.715 20.515 1.00 90.31 95 GLU A C 1
ATOM 771 O O . GLU A 1 95 ? -4.587 -11.192 19.831 1.00 90.31 95 GLU A O 1
ATOM 776 N N . ARG A 1 96 ? -6.526 -10.092 19.931 1.00 93.38 96 ARG A N 1
ATOM 777 C CA . ARG A 1 96 ? -6.725 -10.074 18.470 1.00 93.38 96 ARG A CA 1
ATOM 778 C C . ARG A 1 96 ? -5.858 -9.043 17.740 1.00 93.38 96 ARG A C 1
ATOM 780 O O . ARG A 1 96 ? -5.495 -9.251 16.580 1.00 93.38 96 ARG A O 1
ATOM 787 N N . TYR A 1 97 ? -5.501 -7.944 18.409 1.00 95.44 97 TYR A N 1
ATOM 788 C CA . TYR A 1 97 ? -4.848 -6.786 17.787 1.00 95.44 97 TYR A CA 1
ATOM 789 C C . TYR A 1 97 ? -3.541 -6.391 18.497 1.00 95.44 97 TYR A C 1
ATOM 791 O O . TYR A 1 97 ? -3.545 -5.510 19.353 1.00 95.44 97 TYR A O 1
ATOM 799 N N . PRO A 1 98 ? -2.387 -6.990 18.153 1.00 94.81 98 PRO A N 1
ATOM 800 C CA . PRO A 1 98 ? -1.105 -6.609 18.742 1.00 94.81 98 PRO A CA 1
ATOM 801 C C . PRO A 1 98 ? -0.665 -5.194 18.330 1.00 94.81 98 PRO A C 1
ATOM 803 O O . PRO A 1 98 ? -0.973 -4.723 17.232 1.00 94.81 98 PRO A O 1
ATOM 806 N N . ASP A 1 99 ? 0.170 -4.558 19.158 1.00 95.06 99 ASP A N 1
ATOM 807 C CA . ASP A 1 99 ? 0.701 -3.199 18.936 1.00 95.06 99 ASP A CA 1
ATOM 808 C C . ASP A 1 99 ? 1.397 -3.012 17.580 1.00 95.06 99 ASP A C 1
ATOM 810 O O . ASP A 1 99 ? 1.388 -1.926 16.992 1.00 95.06 99 ASP A O 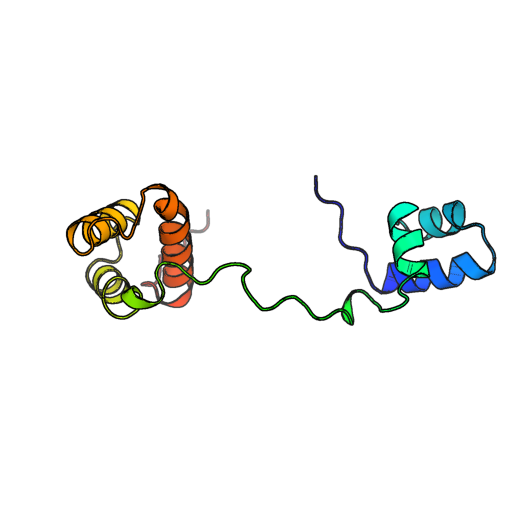1
ATOM 814 N N . SER A 1 100 ? 1.960 -4.089 17.027 1.00 94.06 100 SER A N 1
ATOM 815 C CA . SER A 1 100 ? 2.585 -4.094 15.701 1.00 94.06 100 SER A CA 1
ATOM 816 C C . SER A 1 100 ? 1.619 -3.701 14.571 1.00 94.06 100 SER A C 1
ATOM 818 O O . SER A 1 100 ? 2.063 -3.239 13.514 1.00 94.06 100 SER A O 1
ATOM 820 N N . MET A 1 101 ? 0.301 -3.812 14.783 1.00 94.81 101 MET A N 1
ATOM 821 C CA . MET A 1 101 ? -0.722 -3.419 13.812 1.00 94.81 101 MET A CA 1
ATOM 822 C C . MET A 1 101 ? -1.024 -1.914 13.808 1.00 94.81 101 MET A C 1
ATOM 824 O O . MET A 1 101 ? -1.671 -1.441 12.869 1.00 94.81 101 MET A O 1
ATOM 828 N N . ARG A 1 102 ? -0.500 -1.134 14.766 1.00 95.69 102 ARG A N 1
ATOM 829 C CA . ARG A 1 102 ? -0.738 0.318 14.869 1.00 95.69 102 ARG A CA 1
ATOM 830 C C . ARG A 1 102 ? -0.478 1.061 13.561 1.00 95.69 102 ARG A C 1
ATOM 832 O O . ARG A 1 102 ? -1.345 1.781 13.077 1.00 95.69 102 ARG A O 1
ATOM 839 N N . ARG A 1 103 ? 0.687 0.849 12.939 1.00 95.44 103 ARG A N 1
ATOM 840 C CA . ARG A 1 103 ? 1.029 1.515 11.665 1.00 95.44 103 ARG A CA 1
ATOM 841 C C . ARG A 1 103 ? 0.135 1.082 10.505 1.00 95.44 103 ARG A C 1
ATOM 843 O O . ARG A 1 103 ? -0.031 1.833 9.544 1.00 95.44 103 ARG A O 1
ATOM 850 N N . THR A 1 104 ? -0.409 -0.132 10.551 1.00 94.62 104 THR A N 1
ATOM 851 C CA . THR A 1 104 ? -1.377 -0.604 9.552 1.00 94.62 104 THR A CA 1
ATOM 852 C C . THR A 1 104 ? -2.707 0.113 9.720 1.00 94.62 104 THR A C 1
ATOM 854 O O . THR A 1 104 ? -3.246 0.597 8.725 1.00 94.62 104 THR A O 1
ATOM 857 N N . LEU A 1 105 ? -3.172 0.255 10.961 1.00 95.75 105 LEU A N 1
ATOM 858 C CA . LEU A 1 105 ? -4.391 0.982 11.289 1.00 95.75 105 LEU A CA 1
ATOM 859 C C . LEU A 1 105 ? -4.282 2.464 10.913 1.00 95.75 105 LEU A C 1
ATOM 861 O O . LEU A 1 105 ? -5.108 2.965 10.159 1.00 95.75 105 LEU A O 1
ATOM 865 N N . GLU A 1 106 ? -3.222 3.146 11.352 1.00 95.81 106 GLU A N 1
ATOM 866 C CA . GLU A 1 106 ? -2.991 4.571 11.069 1.00 95.81 106 GLU A CA 1
ATOM 867 C C . GLU A 1 106 ? -2.971 4.869 9.567 1.00 95.81 106 GLU A C 1
ATOM 869 O O . GLU A 1 106 ? -3.610 5.816 9.111 1.00 95.81 106 GLU A O 1
ATOM 874 N N . ARG A 1 107 ? -2.299 4.028 8.771 1.00 94.31 107 ARG A N 1
ATOM 875 C CA . ARG A 1 107 ? -2.304 4.159 7.308 1.00 94.31 107 ARG A CA 1
ATOM 876 C C . ARG A 1 107 ? -3.698 4.002 6.712 1.00 94.31 107 ARG A C 1
ATOM 878 O O . ARG A 1 107 ? -4.045 4.743 5.796 1.00 94.31 107 ARG A O 1
ATOM 885 N N . ARG A 1 108 ? -4.477 3.030 7.195 1.00 93.19 108 ARG A N 1
ATOM 886 C CA . ARG A 1 108 ? -5.836 2.784 6.698 1.00 93.19 108 ARG A CA 1
ATOM 887 C C . ARG A 1 108 ? -6.768 3.943 7.066 1.00 93.19 108 ARG A C 1
ATOM 889 O O . ARG A 1 108 ? -7.519 4.393 6.210 1.00 93.19 108 ARG A O 1
ATOM 896 N N . ILE A 1 109 ? -6.637 4.495 8.276 1.00 93.81 109 ILE A N 1
ATOM 897 C CA . ILE A 1 109 ? -7.358 5.700 8.719 1.00 93.81 109 ILE A CA 1
ATOM 898 C C . ILE A 1 109 ? -6.984 6.904 7.856 1.00 93.81 109 ILE A C 1
ATOM 900 O O . ILE A 1 109 ? -7.865 7.620 7.398 1.00 93.81 109 ILE A O 1
ATOM 904 N N . HIS A 1 110 ? -5.692 7.129 7.602 1.00 91.88 110 HIS A N 1
ATOM 905 C CA . HIS A 1 110 ? -5.242 8.234 6.755 1.00 91.88 110 HIS A CA 1
ATOM 906 C C . HIS A 1 110 ? -5.817 8.126 5.337 1.00 91.88 110 HIS A C 1
ATOM 908 O O . HIS A 1 110 ? -6.279 9.115 4.776 1.00 91.88 110 HIS A O 1
ATOM 914 N N . GLN A 1 111 ? -5.818 6.921 4.759 1.00 91.75 111 GLN A N 1
ATOM 915 C CA . GLN A 1 111 ? -6.435 6.681 3.457 1.00 91.75 111 GLN A CA 1
ATOM 916 C C . GLN A 1 111 ? -7.943 6.949 3.487 1.00 91.75 111 GLN A C 1
ATOM 918 O O . GLN A 1 111 ? -8.456 7.586 2.575 1.00 91.75 111 GLN A O 1
ATOM 923 N N . TRP A 1 112 ? -8.640 6.498 4.531 1.00 92.38 112 TRP A N 1
ATOM 924 C CA . TRP A 1 112 ? -10.066 6.767 4.699 1.00 92.38 112 TRP A CA 1
ATOM 925 C C . TRP A 1 112 ? -10.350 8.265 4.828 1.00 92.38 112 TRP A C 1
ATOM 927 O O . TRP A 1 112 ? -11.217 8.766 4.129 1.00 92.38 112 TRP A O 1
ATOM 937 N N . ARG A 1 113 ? -9.569 9.013 5.618 1.00 89.62 113 ARG A N 1
ATOM 938 C CA . ARG A 1 113 ? -9.724 10.472 5.745 1.00 89.62 113 ARG A CA 1
ATOM 939 C C . ARG A 1 113 ? -9.537 11.206 4.420 1.00 89.62 113 ARG A C 1
ATOM 941 O O . ARG A 1 113 ? -10.243 12.168 4.165 1.00 89.62 113 ARG A O 1
ATOM 948 N N . ALA A 1 114 ? -8.615 10.744 3.579 1.00 88.50 114 ALA A N 1
ATOM 949 C CA . ALA A 1 114 ? -8.391 11.336 2.264 1.00 88.50 114 ALA A CA 1
ATOM 950 C C . ALA A 1 114 ? -9.551 11.101 1.277 1.00 88.50 114 ALA A C 1
ATOM 952 O O . ALA A 1 114 ? -9.652 11.827 0.293 1.00 88.50 114 ALA A O 1
ATOM 953 N N . LEU A 1 115 ? -10.385 10.081 1.508 1.00 87.94 115 LEU A N 1
ATOM 954 C CA . LEU A 1 115 ? -11.499 9.712 0.627 1.00 87.94 115 LEU A CA 1
ATOM 955 C C . LEU A 1 115 ? -12.861 10.171 1.168 1.00 87.94 115 LEU A C 1
ATOM 957 O O . LEU A 1 115 ? -13.696 10.635 0.406 1.00 87.94 115 LEU A O 1
ATOM 961 N N . GLU A 1 116 ? -13.066 10.029 2.475 1.00 83.19 116 GLU A N 1
ATOM 962 C CA . GLU A 1 116 ? -14.362 10.110 3.166 1.00 83.19 116 GLU A CA 1
ATOM 963 C C . GLU A 1 116 ? -14.311 11.025 4.404 1.00 83.19 116 GLU A C 1
ATOM 965 O O . GLU A 1 116 ? -15.306 11.187 5.112 1.00 83.19 116 GLU A O 1
ATOM 970 N N . GLY A 1 117 ? -13.135 11.566 4.736 1.00 72.00 117 GLY A N 1
ATOM 971 C CA . GLY A 1 117 ? -12.961 12.414 5.909 1.00 72.00 117 GLY A CA 1
ATOM 972 C C . GLY A 1 117 ? -13.611 13.788 5.736 1.00 72.00 117 GLY A C 1
ATOM 973 O O . GLY A 1 117 ? -13.823 14.236 4.608 1.00 72.00 117 GLY A O 1
ATOM 974 N N . PRO A 1 118 ? -13.903 14.491 6.847 1.00 69.38 118 PRO A N 1
ATOM 975 C CA . PRO A 1 118 ? -14.333 15.882 6.777 1.00 69.38 118 PRO A CA 1
ATOM 976 C C . PRO A 1 118 ? -13.288 16.709 6.021 1.00 69.38 118 PRO A C 1
ATOM 978 O O . PRO A 1 118 ? -12.084 16.497 6.189 1.00 69.38 118 PRO A O 1
ATOM 981 N N . SER A 1 119 ? -13.754 17.640 5.186 1.00 65.62 119 SER A N 1
ATOM 982 C CA . SER A 1 119 ? -12.895 18.511 4.386 1.00 65.62 119 SER A CA 1
ATOM 983 C C . SER A 1 119 ? -11.886 19.219 5.284 1.00 65.62 119 SER A C 1
ATOM 985 O O . SER A 1 119 ? -12.267 19.995 6.161 1.00 65.62 119 SER A O 1
ATOM 987 N N . GLN A 1 120 ? -10.602 18.943 5.078 1.00 63.34 120 GLN A N 1
ATOM 988 C CA . GLN A 1 120 ? -9.540 19.646 5.778 1.00 63.34 120 GLN A CA 1
ATOM 989 C C . GLN A 1 120 ? -9.261 20.957 5.038 1.00 63.34 120 GLN A C 1
ATOM 991 O O . GLN A 1 120 ? -9.068 20.943 3.822 1.00 63.34 120 GLN A O 1
ATOM 996 N N . GLU A 1 121 ? -9.254 22.082 5.753 1.00 63.06 121 GLU A N 1
ATOM 997 C CA . GLU A 1 121 ? -8.858 23.369 5.179 1.00 63.06 121 GLU A CA 1
ATOM 998 C C . GLU A 1 121 ? -7.402 23.284 4.704 1.00 63.06 121 GLU A C 1
ATOM 1000 O O . GLU A 1 121 ? -6.483 23.002 5.479 1.00 63.06 121 GLU A O 1
ATOM 1005 N N . ILE A 1 122 ? -7.203 23.467 3.398 1.00 70.00 122 ILE A N 1
ATOM 1006 C CA . ILE A 1 122 ? -5.885 23.438 2.768 1.00 70.00 122 ILE A CA 1
ATOM 1007 C C . ILE A 1 122 ? -5.343 24.866 2.783 1.00 70.00 122 ILE A C 1
ATOM 1009 O O . ILE A 1 122 ? -5.850 25.729 2.070 1.00 70.00 122 ILE A O 1
ATOM 1013 N N . PHE A 1 123 ? -4.298 25.106 3.573 1.00 59.88 123 PHE A N 1
ATOM 1014 C CA . PHE A 1 123 ? -3.540 26.354 3.530 1.00 59.88 123 PHE A CA 1
ATOM 1015 C C . PHE A 1 123 ? -2.357 26.200 2.572 1.00 59.88 123 PHE A C 1
ATOM 1017 O O . PHE A 1 123 ? -1.514 25.318 2.752 1.00 59.88 123 PHE A O 1
ATOM 1024 N N . PHE A 1 124 ? -2.300 27.058 1.554 1.00 69.19 124 PHE A N 1
ATOM 1025 C CA . PHE A 1 124 ? -1.135 27.208 0.684 1.00 69.19 124 PHE A CA 1
ATOM 1026 C C . PHE A 1 124 ? -0.295 28.398 1.187 1.00 69.19 124 PHE A C 1
ATOM 1028 O O . PHE A 1 124 ? -0.891 29.439 1.474 1.00 69.19 124 PHE A O 1
ATOM 1035 N N . PRO A 1 125 ? 1.033 28.247 1.350 1.00 61.56 125 PRO A N 1
ATOM 1036 C CA . PRO A 1 125 ? 1.930 29.334 1.745 1.00 61.56 125 PRO A CA 1
ATOM 1037 C C . PRO A 1 125 ? 2.171 30.351 0.623 1.00 61.56 125 PRO A C 1
ATOM 1039 O O . PRO A 1 125 ? 2.072 29.965 -0.566 1.00 61.56 125 PRO A O 1
#

Foldseek 3Di:
DDDDDQALQLLVQLVVVVVPDPLCVSCVRSVHHSVVSVVCVVPVDGPVRPDDPPDDPDDQLCVVPVVPPVVVVCVVPVPDQLVNSLVVCCVVPPPSGDPVCSVVSRVVSVVCCVPPNDDDDDDDD

InterPro domains:
  IPR060451 Y4rL, C-terminal three-helical bundle [PF27155] (74-114)

Radius of gyration: 23.71 Å; chains: 1; bounding box: 45×44×60 Å

Organism: NCBI:txid252970